Protein AF-A0A1C0AY93-F1 (afdb_monomer_lite)

Organism: NCBI:txid1935204

Foldseek 3Di:
DVVVLVVLLVLLVCCVPPCPVNVVVSCVVPVPPPCVVLSVVCVVDDPVCCVVVSVVSVVVVVVVD

Structure (mmCIF, N/CA/C/O ba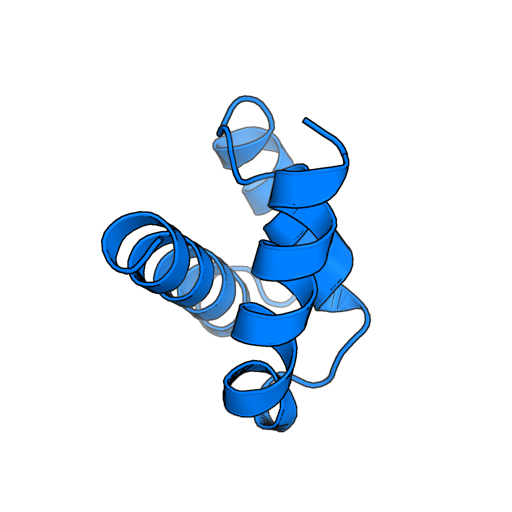ckbone):
data_AF-A0A1C0AY93-F1
#
_entry.id   AF-A0A1C0AY93-F1
#
loop_
_atom_site.group_PDB
_atom_site.id
_atom_site.type_symbol
_atom_site.label_atom_id
_atom_site.label_alt_id
_atom_site.label_comp_id
_atom_site.label_asym_id
_atom_site.label_entity_id
_atom_site.label_seq_id
_atom_site.pdbx_PDB_ins_code
_atom_site.Cartn_x
_atom_site.Cartn_y
_atom_site.Cartn_z
_atom_site.occupancy
_atom_site.B_iso_or_equiv
_atom_site.auth_seq_id
_atom_site.auth_comp_id
_atom_site.auth_asym_id
_atom_site.auth_atom_id
_atom_site.pdbx_PDB_model_num
ATOM 1 N N . MET A 1 1 ? 9.965 10.398 -7.060 1.00 71.56 1 MET A N 1
ATOM 2 C CA . MET A 1 1 ? 9.658 9.013 -7.485 1.00 71.56 1 MET A CA 1
ATOM 3 C C . MET A 1 1 ? 10.136 7.944 -6.494 1.00 71.56 1 MET A C 1
ATOM 5 O O . MET A 1 1 ? 9.298 7.204 -5.999 1.00 71.56 1 MET A O 1
ATOM 9 N N . LYS A 1 2 ? 11.437 7.848 -6.160 1.00 82.81 2 LYS A N 1
ATOM 10 C CA . LYS A 1 2 ? 11.967 6.761 -5.302 1.00 82.81 2 LYS A CA 1
ATOM 11 C C . LYS A 1 2 ? 11.371 6.749 -3.880 1.00 82.81 2 LYS A C 1
ATOM 13 O O . LYS A 1 2 ? 10.997 5.683 -3.398 1.00 82.81 2 LYS A O 1
ATOM 18 N N . ASP A 1 3 ? 11.197 7.921 -3.266 1.00 91.94 3 ASP A N 1
ATOM 19 C CA . ASP A 1 3 ? 10.623 8.039 -1.913 1.00 91.94 3 ASP A CA 1
ATOM 20 C C . ASP A 1 3 ? 9.123 7.733 -1.875 1.00 91.94 3 ASP A C 1
ATOM 22 O O . ASP A 1 3 ? 8.665 6.978 -1.022 1.00 91.94 3 ASP A O 1
ATOM 26 N N . ARG A 1 4 ? 8.366 8.219 -2.868 1.00 94.50 4 ARG A N 1
ATOM 27 C CA . ARG A 1 4 ? 6.937 7.897 -3.025 1.00 94.50 4 ARG A CA 1
ATOM 28 C C . ARG A 1 4 ? 6.699 6.414 -3.277 1.00 94.50 4 ARG A C 1
ATOM 30 O O . ARG A 1 4 ? 5.784 5.837 -2.704 1.00 94.50 4 ARG A O 1
ATOM 37 N N . LEU A 1 5 ? 7.545 5.777 -4.086 1.00 96.00 5 LEU A N 1
ATOM 38 C CA . LEU A 1 5 ? 7.465 4.338 -4.322 1.00 96.00 5 LEU A CA 1
ATOM 39 C C . LEU A 1 5 ? 7.713 3.546 -3.033 1.00 96.00 5 LEU A C 1
ATOM 41 O O . LEU A 1 5 ? 6.977 2.609 -2.732 1.00 96.00 5 LEU A O 1
ATOM 45 N N . LYS A 1 6 ? 8.718 3.948 -2.247 1.00 97.00 6 LYS A N 1
ATOM 46 C CA . LYS A 1 6 ? 9.001 3.338 -0.944 1.00 97.00 6 LYS A CA 1
ATOM 47 C C . LYS A 1 6 ? 7.821 3.493 0.019 1.00 97.00 6 LYS A C 1
ATOM 49 O O . LYS A 1 6 ? 7.455 2.521 0.677 1.00 97.00 6 LYS A O 1
ATOM 54 N N . GLU A 1 7 ? 7.206 4.673 0.073 1.00 97.19 7 GLU A N 1
ATOM 55 C CA . GLU A 1 7 ? 6.039 4.906 0.929 1.00 97.19 7 GLU A CA 1
ATOM 56 C C . GLU A 1 7 ? 4.813 4.112 0.452 1.00 97.19 7 GLU A C 1
ATOM 58 O O . GLU A 1 7 ? 4.138 3.484 1.264 1.00 97.19 7 GLU A O 1
ATOM 63 N N . ALA A 1 8 ? 4.569 4.030 -0.860 1.00 96.94 8 ALA A N 1
ATOM 64 C CA . ALA A 1 8 ? 3.501 3.204 -1.424 1.00 96.94 8 ALA A CA 1
ATOM 65 C C . ALA A 1 8 ? 3.659 1.719 -1.051 1.00 96.94 8 ALA A C 1
ATOM 67 O O . ALA A 1 8 ? 2.698 1.074 -0.625 1.00 96.94 8 ALA A O 1
ATOM 68 N N . PHE A 1 9 ? 4.882 1.182 -1.143 1.00 97.56 9 PHE A N 1
ATOM 69 C CA . PHE A 1 9 ? 5.178 -0.180 -0.699 1.00 97.56 9 PHE A CA 1
ATOM 70 C C . PHE A 1 9 ? 4.932 -0.368 0.794 1.00 97.56 9 PHE A C 1
ATOM 72 O O . PHE A 1 9 ? 4.310 -1.352 1.190 1.00 97.56 9 PHE A O 1
ATOM 79 N N . LYS A 1 10 ? 5.382 0.576 1.621 1.00 96.62 10 LYS A N 1
ATOM 80 C CA . LYS A 1 10 ? 5.185 0.533 3.071 1.00 96.62 10 LYS A CA 1
ATOM 81 C C . LYS A 1 10 ? 3.700 0.522 3.437 1.00 96.62 10 LYS A C 1
ATOM 83 O O . LYS A 1 10 ? 3.288 -0.314 4.235 1.00 96.62 10 LYS A O 1
ATOM 88 N N . LEU A 1 11 ? 2.890 1.374 2.812 1.00 96.06 11 LEU A N 1
ATOM 89 C CA . LEU A 1 11 ? 1.443 1.420 3.031 1.00 96.06 11 LEU A CA 1
ATOM 90 C C . LEU A 1 1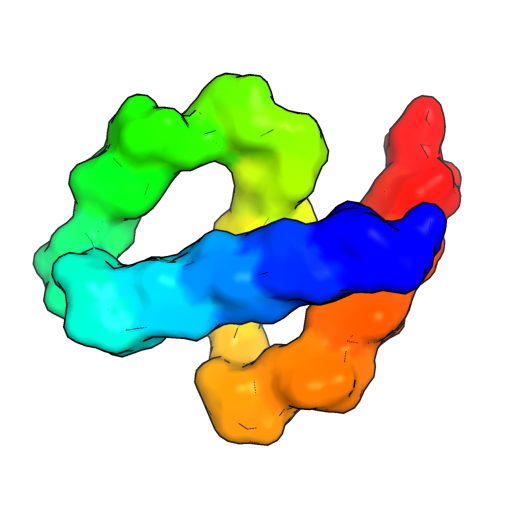1 ? 0.746 0.124 2.597 1.00 96.06 11 LEU A C 1
ATOM 92 O O . LEU A 1 11 ? -0.110 -0.389 3.322 1.00 96.06 11 LEU A O 1
ATOM 96 N N . ARG A 1 12 ? 1.129 -0.438 1.442 1.00 95.56 12 ARG A N 1
ATOM 97 C CA . ARG A 1 12 ? 0.580 -1.711 0.949 1.00 95.56 12 ARG A CA 1
ATOM 98 C C . ARG A 1 12 ? 0.995 -2.895 1.825 1.00 95.56 12 ARG A C 1
ATOM 100 O O . ARG A 1 12 ? 0.174 -3.772 2.086 1.00 95.56 12 ARG A O 1
ATOM 107 N N . PHE A 1 13 ? 2.231 -2.898 2.319 1.00 95.56 13 PHE A N 1
ATOM 108 C CA . PHE A 1 13 ? 2.725 -3.882 3.282 1.00 95.56 13 PHE A CA 1
ATOM 109 C C . PHE A 1 13 ? 1.989 -3.772 4.622 1.00 95.56 13 PHE A C 1
ATOM 111 O O . PHE A 1 13 ? 1.577 -4.786 5.182 1.00 95.56 13 PHE A O 1
ATOM 118 N N . GLU A 1 14 ? 1.771 -2.555 5.127 1.00 94.62 14 GLU A N 1
ATOM 119 C CA . GLU A 1 14 ? 1.002 -2.331 6.353 1.00 94.62 14 GLU A CA 1
ATOM 120 C C . GLU A 1 14 ? -0.428 -2.860 6.205 1.00 94.62 14 GLU A C 1
ATOM 122 O O . GLU A 1 14 ? -0.903 -3.571 7.089 1.00 94.62 14 GLU A O 1
ATOM 127 N N . TYR A 1 15 ? -1.091 -2.577 5.076 1.00 94.06 15 TYR A N 1
ATOM 128 C CA . TYR A 1 15 ? -2.417 -3.125 4.783 1.00 94.06 15 TYR A CA 1
ATOM 129 C C . TYR A 1 15 ? -2.419 -4.655 4.854 1.00 94.06 15 TYR A C 1
ATOM 131 O O . TYR A 1 15 ? -3.212 -5.228 5.600 1.00 94.06 15 TYR A O 1
ATOM 139 N N . TYR A 1 16 ? -1.508 -5.305 4.123 1.00 92.88 16 TYR A N 1
ATOM 140 C CA . TYR A 1 16 ? -1.462 -6.765 4.022 1.00 92.88 16 TYR A CA 1
ATOM 141 C C . TYR A 1 16 ? -1.276 -7.438 5.389 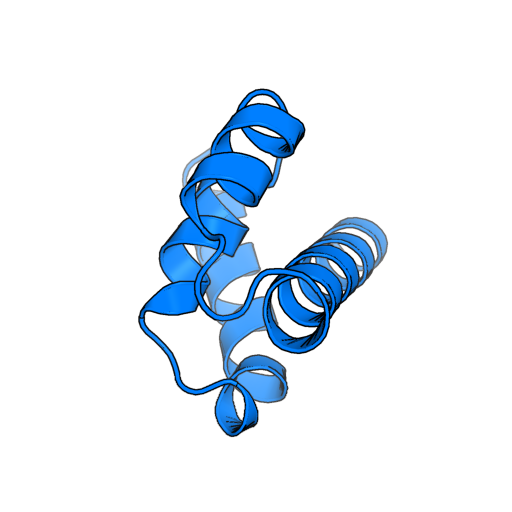1.00 92.88 16 TYR A C 1
ATOM 143 O O . TYR A 1 16 ? -1.946 -8.422 5.691 1.00 92.88 16 TYR A O 1
ATOM 151 N N . ASN A 1 17 ? -0.414 -6.877 6.241 1.00 91.94 17 ASN A N 1
ATOM 152 C CA . ASN A 1 17 ? -0.089 -7.483 7.531 1.00 91.94 17 ASN A CA 1
ATOM 153 C C . ASN A 1 17 ? -1.064 -7.111 8.654 1.00 91.94 17 ASN A C 1
ATOM 155 O O . ASN A 1 17 ? -1.379 -7.949 9.495 1.00 91.94 17 ASN A O 1
ATOM 159 N N . LEU A 1 18 ? -1.519 -5.855 8.716 1.00 91.31 18 LEU A N 1
ATOM 160 C CA . LEU A 1 18 ? -2.248 -5.335 9.882 1.00 91.31 18 LEU A CA 1
ATOM 161 C C . LEU A 1 18 ? -3.747 -5.153 9.638 1.00 91.31 18 LEU A C 1
ATOM 163 O O . LEU A 1 18 ? -4.523 -5.114 10.600 1.00 91.31 18 LEU A O 1
ATOM 167 N N . TYR A 1 19 ? -4.158 -5.037 8.375 1.00 86.19 19 TYR A N 1
ATOM 168 C CA . TYR A 1 19 ? -5.531 -4.697 8.003 1.00 86.19 19 TYR A CA 1
ATOM 169 C C . TYR A 1 19 ? -6.223 -5.759 7.157 1.00 86.19 19 TYR A C 1
ATOM 171 O O . TYR A 1 19 ? -7.307 -5.496 6.637 1.00 86.19 19 TYR A O 1
ATOM 179 N N . ASN A 1 20 ? -5.676 -6.974 7.091 1.00 68.75 20 ASN A N 1
ATOM 180 C CA . ASN A 1 20 ? -6.412 -8.112 6.558 1.00 68.75 20 ASN A CA 1
ATOM 181 C C . ASN A 1 20 ? -7.726 -8.276 7.360 1.00 68.75 20 ASN A C 1
ATOM 183 O O . ASN A 1 20 ? -7.700 -8.356 8.591 1.00 68.75 20 ASN A O 1
ATOM 187 N N . ASN A 1 21 ? -8.876 -8.218 6.679 1.00 78.69 21 ASN A N 1
ATOM 188 C CA . ASN A 1 21 ? -10.236 -8.127 7.254 1.00 78.69 21 ASN A CA 1
ATOM 189 C C . ASN A 1 21 ? -10.569 -6.848 8.063 1.00 78.69 21 ASN A C 1
ATOM 191 O O . ASN A 1 21 ? -11.575 -6.803 8.771 1.00 78.69 21 ASN A O 1
ATOM 195 N N . LYS A 1 22 ? -9.751 -5.790 7.986 1.00 87.88 22 LYS A N 1
ATOM 196 C CA . LYS A 1 22 ? -9.969 -4.489 8.661 1.00 87.88 22 LYS A CA 1
ATOM 197 C C . LYS A 1 22 ? -9.778 -3.307 7.709 1.00 87.88 22 LYS A C 1
ATOM 199 O O . LYS A 1 22 ? -9.349 -2.232 8.131 1.00 87.88 22 LYS A O 1
ATOM 204 N N . GLU A 1 23 ? -10.105 -3.499 6.438 1.00 89.31 23 GLU A N 1
ATOM 205 C CA . GLU A 1 23 ? -9.915 -2.505 5.380 1.00 89.31 23 GLU A CA 1
ATOM 206 C C . GLU A 1 23 ? -10.536 -1.137 5.717 1.00 89.31 23 GLU A C 1
ATOM 208 O O . GLU A 1 23 ? -9.896 -0.104 5.533 1.00 89.31 23 GLU A O 1
ATOM 213 N N . GLU A 1 24 ? -11.719 -1.112 6.336 1.00 92.88 24 GLU A N 1
ATOM 214 C CA . GLU A 1 24 ? -12.370 0.133 6.764 1.00 92.88 24 GLU A CA 1
ATOM 215 C C . GLU A 1 24 ? -11.492 0.972 7.717 1.00 92.88 24 GLU A C 1
ATOM 217 O O . GLU A 1 24 ? -11.471 2.203 7.642 1.00 92.88 24 GLU A O 1
ATOM 222 N N . LYS A 1 25 ? -10.720 0.325 8.604 1.00 94.06 25 LYS A N 1
ATOM 223 C CA . LYS A 1 25 ? -9.796 1.027 9.512 1.00 94.06 25 LYS A CA 1
ATOM 224 C C . LYS A 1 25 ? -8.617 1.626 8.753 1.00 94.06 25 LYS A C 1
ATOM 226 O O . LYS A 1 25 ? -8.186 2.727 9.094 1.00 94.06 25 LYS A O 1
ATOM 231 N N . TRP A 1 26 ? -8.122 0.928 7.732 1.00 95.25 26 TRP A N 1
ATOM 232 C CA . TRP A 1 26 ? -7.060 1.440 6.871 1.00 95.25 26 TRP A CA 1
ATOM 233 C C . TRP A 1 26 ? -7.538 2.683 6.111 1.00 95.25 26 TRP A C 1
ATOM 235 O O . TRP A 1 26 ? -6.875 3.719 6.162 1.00 95.25 26 TRP A O 1
ATOM 245 N N . HIS A 1 27 ? -8.744 2.631 5.531 1.00 95.06 27 HIS A N 1
ATOM 246 C CA . HIS A 1 27 ? -9.366 3.775 4.849 1.00 95.06 27 HIS A CA 1
ATOM 247 C C . HIS A 1 27 ? -9.535 4.977 5.777 1.00 95.06 27 HIS A C 1
ATOM 249 O O . HIS A 1 27 ? -9.128 6.085 5.437 1.00 95.06 27 HIS A O 1
ATOM 255 N N . LYS A 1 28 ? -10.058 4.777 6.993 1.00 95.94 28 LYS A N 1
ATOM 256 C CA . LYS A 1 28 ? -10.206 5.867 7.977 1.00 95.94 28 LYS A CA 1
ATOM 257 C C . LYS A 1 28 ? -8.874 6.530 8.329 1.00 95.94 28 LYS A C 1
ATOM 259 O O . LYS A 1 28 ? -8.841 7.750 8.476 1.00 95.94 28 LYS A O 1
ATOM 264 N N . LYS A 1 29 ? -7.802 5.741 8.455 1.00 96.00 29 LYS A N 1
ATOM 265 C CA . LYS A 1 29 ? -6.460 6.227 8.799 1.00 96.00 29 LYS A CA 1
ATOM 266 C C . LYS A 1 29 ? -5.808 6.994 7.647 1.00 96.00 29 LYS A C 1
ATOM 268 O O . LYS A 1 29 ? -5.209 8.036 7.888 1.00 96.00 29 LYS A O 1
ATOM 273 N N . TYR A 1 30 ? -5.931 6.493 6.417 1.00 96.56 30 TYR A N 1
ATOM 274 C CA . TYR A 1 30 ? -5.134 6.966 5.281 1.00 96.56 30 TYR A CA 1
ATOM 275 C C . TYR A 1 30 ? -5.900 7.744 4.211 1.00 96.56 30 TYR A C 1
ATOM 277 O O . TYR A 1 30 ? -5.256 8.232 3.292 1.00 96.56 30 TYR A O 1
ATOM 285 N N . LYS A 1 31 ? -7.219 7.954 4.330 1.00 96.12 31 LYS A N 1
ATOM 286 C CA . LYS A 1 31 ? -8.038 8.682 3.333 1.00 96.12 31 LYS A CA 1
ATOM 287 C C . LYS A 1 31 ? -7.496 10.045 2.873 1.00 96.12 31 LYS A C 1
ATOM 289 O O . LYS A 1 31 ? -7.819 10.474 1.776 1.00 96.12 31 LYS A O 1
ATOM 294 N N . ASN A 1 32 ? -6.696 10.723 3.699 1.00 96.25 32 ASN A N 1
ATOM 295 C CA . ASN A 1 32 ? -6.119 12.039 3.393 1.00 96.25 32 ASN A CA 1
ATOM 296 C C . ASN A 1 32 ? -4.647 11.966 2.935 1.00 96.25 32 ASN A C 1
ATOM 298 O O . ASN A 1 32 ? -4.003 12.998 2.770 1.00 96.25 32 ASN A O 1
ATOM 302 N N . HIS A 1 33 ? -4.078 10.767 2.799 1.00 96.25 33 HIS A N 1
ATOM 303 C CA . HIS A 1 33 ? -2.692 10.573 2.383 1.00 96.25 33 HIS A CA 1
ATOM 304 C C . HIS A 1 33 ? -2.548 10.798 0.868 1.00 96.25 33 HIS A C 1
ATOM 306 O O . HIS A 1 33 ? -3.379 10.323 0.099 1.00 96.25 33 HIS A O 1
ATOM 312 N N . GLU A 1 34 ? -1.469 11.443 0.409 1.00 94.81 34 GLU A N 1
ATOM 313 C CA . GLU A 1 34 ? -1.276 11.759 -1.024 1.00 94.81 34 GLU A CA 1
ATOM 314 C C . GLU A 1 34 ? -1.282 10.521 -1.940 1.00 94.81 34 GLU A C 1
ATOM 316 O O . GLU A 1 34 ? -1.751 10.572 -3.072 1.00 94.81 34 GLU A O 1
ATOM 321 N N . LEU A 1 35 ? -0.794 9.386 -1.436 1.00 95.75 35 LEU A N 1
ATOM 322 C CA . LEU A 1 35 ? -0.759 8.104 -2.153 1.00 95.75 35 LEU A CA 1
ATOM 323 C C . LEU A 1 35 ? -1.979 7.207 -1.887 1.00 95.75 35 LEU A C 1
ATOM 325 O O . LEU A 1 35 ? -1.964 6.039 -2.270 1.00 95.75 35 LEU A O 1
ATOM 329 N N . TYR A 1 36 ? -3.013 7.709 -1.207 1.00 96.00 36 TYR A N 1
ATOM 330 C CA . TYR A 1 36 ? -4.163 6.902 -0.795 1.00 96.00 36 TYR A CA 1
ATOM 331 C C . TYR A 1 36 ? -4.840 6.198 -1.973 1.00 96.00 36 TYR A C 1
ATOM 333 O O . TYR A 1 36 ? -4.945 4.973 -1.966 1.00 96.00 36 TYR A O 1
ATOM 341 N N . GLU A 1 37 ? -5.241 6.947 -3.004 1.00 95.56 37 GLU A N 1
ATOM 342 C CA . GLU A 1 37 ? -5.946 6.376 -4.160 1.00 95.56 37 GLU A CA 1
ATOM 343 C C . GLU A 1 37 ? -5.068 5.391 -4.939 1.00 95.56 37 GLU A C 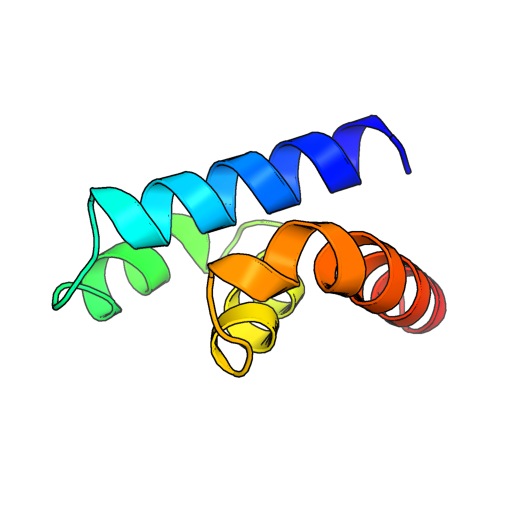1
ATOM 345 O O . GLU A 1 37 ? -5.547 4.343 -5.369 1.00 95.56 37 GLU A O 1
ATOM 350 N N . LEU A 1 38 ? -3.763 5.664 -5.044 1.00 96.56 38 LEU A N 1
ATOM 351 C CA . LEU A 1 38 ? -2.804 4.736 -5.641 1.00 96.56 38 LEU A CA 1
ATOM 352 C C . L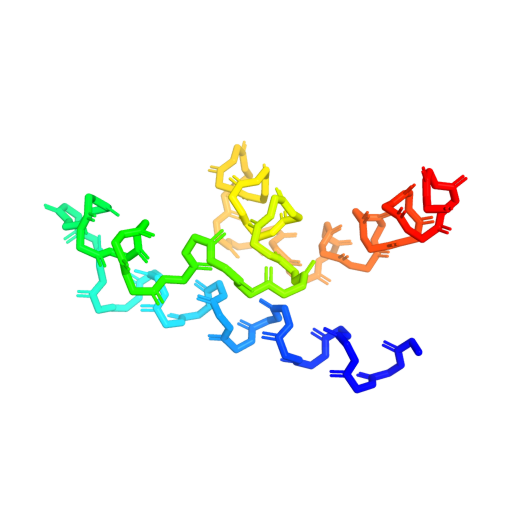EU A 1 38 ? -2.747 3.409 -4.871 1.00 96.56 38 LEU A C 1
ATOM 354 O O . LEU A 1 38 ? -2.883 2.335 -5.462 1.00 96.56 38 LEU A O 1
ATOM 358 N N . VAL A 1 39 ? -2.540 3.465 -3.553 1.00 96.00 39 VAL A N 1
ATOM 359 C CA . VAL A 1 39 ? -2.406 2.253 -2.734 1.00 96.00 39 VAL A CA 1
ATOM 360 C C . VAL A 1 39 ? -3.728 1.492 -2.683 1.00 96.00 39 VAL A C 1
ATOM 362 O O . VAL A 1 39 ? -3.720 0.273 -2.832 1.00 96.00 39 VAL A O 1
ATOM 365 N N . LYS A 1 40 ? -4.859 2.189 -2.571 1.00 95.62 40 LYS A N 1
ATOM 366 C CA . LYS A 1 40 ? -6.193 1.588 -2.657 1.00 95.62 40 LYS A CA 1
ATOM 367 C C . LYS A 1 40 ? -6.403 0.874 -3.992 1.00 95.62 40 LYS A C 1
ATOM 369 O O . LYS A 1 40 ? -6.845 -0.269 -4.004 1.00 95.62 40 LYS A O 1
ATOM 374 N N . TYR A 1 41 ? -6.027 1.490 -5.113 1.00 95.31 41 TYR A N 1
ATOM 375 C CA . TYR A 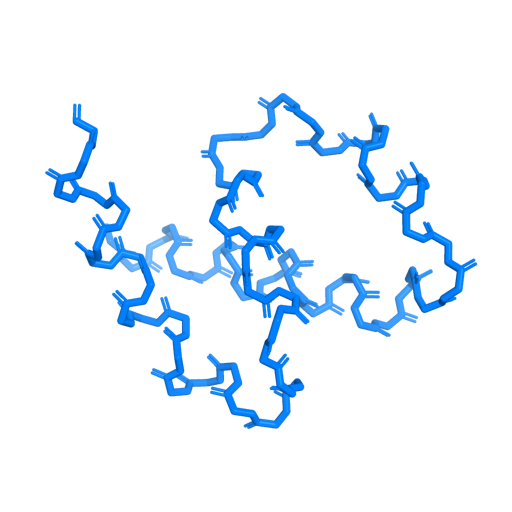1 41 ? -6.114 0.841 -6.423 1.00 95.31 41 TYR A CA 1
ATOM 376 C C . TYR A 1 41 ? -5.226 -0.408 -6.521 1.00 95.31 41 TYR A C 1
ATOM 378 O O . TYR A 1 41 ? -5.600 -1.391 -7.160 1.00 95.31 41 TYR A O 1
ATOM 386 N N . SER A 1 42 ? -4.077 -0.414 -5.836 1.00 95.50 42 SER A N 1
ATOM 387 C CA . SER A 1 42 ? -3.195 -1.584 -5.780 1.00 95.50 42 SER A CA 1
ATOM 388 C C . SER A 1 42 ? -3.821 -2.806 -5.087 1.00 95.50 42 SER A C 1
ATOM 390 O O . SER A 1 42 ? -3.292 -3.908 -5.215 1.00 95.50 42 SER A O 1
ATOM 392 N N . PHE A 1 43 ? -4.949 -2.655 -4.378 1.00 93.44 43 PHE A N 1
ATOM 393 C CA . PHE A 1 43 ? -5.648 -3.780 -3.744 1.00 93.44 43 PHE A CA 1
ATOM 394 C C . PHE A 1 43 ? -6.282 -4.736 -4.760 1.00 93.44 43 PHE A C 1
ATOM 396 O O . PHE A 1 43 ? -6.511 -5.892 -4.424 1.00 93.44 43 PHE A O 1
ATOM 403 N N . ASN A 1 44 ? -6.470 -4.291 -6.007 1.00 94.44 44 ASN A N 1
ATOM 404 C CA . ASN A 1 44 ? -6.926 -5.131 -7.118 1.00 94.44 44 ASN A CA 1
ATOM 405 C C . ASN A 1 44 ? -5.876 -6.151 -7.595 1.00 94.44 44 ASN A C 1
ATOM 407 O O . ASN A 1 44 ? -6.181 -6.980 -8.447 1.00 94.44 44 ASN A O 1
ATOM 411 N N . TYR A 1 45 ? -4.645 -6.073 -7.085 1.00 95.00 45 TYR A N 1
ATOM 412 C CA . TYR A 1 45 ? -3.557 -6.982 -7.430 1.00 95.00 45 TYR A CA 1
ATOM 413 C C . TYR A 1 45 ? -3.159 -7.821 -6.218 1.00 95.00 45 TYR A C 1
ATOM 415 O O . TYR A 1 45 ? -3.106 -7.323 -5.082 1.00 95.00 45 TYR A O 1
ATOM 423 N N . ASP A 1 46 ? -2.817 -9.084 -6.480 1.00 94.00 46 ASP A N 1
ATOM 424 C CA . ASP A 1 46 ? -2.269 -9.980 -5.470 1.00 94.00 46 ASP A CA 1
ATOM 425 C C . ASP A 1 46 ? -1.016 -9.366 -4.847 1.00 94.00 46 ASP A C 1
ATOM 427 O O . ASP A 1 46 ? -0.180 -8.758 -5.519 1.00 94.00 46 ASP A O 1
ATOM 431 N N . PHE A 1 47 ? -0.846 -9.568 -3.541 1.00 92.00 47 PHE A N 1
ATOM 432 C CA . PHE A 1 47 ? 0.290 -9.004 -2.816 1.00 92.00 47 PHE A CA 1
ATOM 433 C C . PHE A 1 47 ? 1.648 -9.443 -3.395 1.00 92.00 47 PHE A C 1
ATOM 435 O O . PHE A 1 47 ? 2.592 -8.656 -3.408 1.00 92.00 47 PHE A O 1
ATOM 442 N N . LYS A 1 48 ? 1.730 -10.666 -3.936 1.00 94.69 48 LYS A N 1
ATOM 443 C CA . LYS A 1 48 ? 2.935 -11.210 -4.588 1.00 94.69 48 LYS A CA 1
ATOM 444 C C . LYS A 1 48 ? 3.364 -10.409 -5.831 1.00 94.69 48 LYS A C 1
ATOM 446 O O . LYS A 1 48 ? 4.555 -10.324 -6.107 1.00 94.69 48 LYS A O 1
ATOM 451 N N . ASP A 1 49 ? 2.416 -9.762 -6.512 1.00 96.44 49 ASP A N 1
ATOM 452 C CA . ASP A 1 49 ? 2.648 -9.022 -7.760 1.00 96.44 49 ASP A CA 1
ATOM 453 C C . ASP A 1 49 ? 2.918 -7.529 -7.508 1.00 96.44 49 ASP A C 1
ATOM 455 O O . ASP A 1 49 ? 3.312 -6.784 -8.406 1.00 96.44 49 ASP A O 1
ATOM 459 N N . ILE A 1 50 ? 2.756 -7.064 -6.263 1.00 95.75 50 ILE A N 1
ATOM 460 C CA . ILE A 1 50 ? 2.913 -5.653 -5.893 1.00 95.75 50 ILE A CA 1
ATOM 461 C C . ILE A 1 50 ? 4.316 -5.128 -6.198 1.00 95.75 50 ILE A C 1
ATOM 463 O O . ILE A 1 50 ? 4.441 -3.974 -6.608 1.00 95.75 50 ILE A O 1
ATOM 467 N N . GLY A 1 51 ? 5.354 -5.958 -6.053 1.00 95.19 51 GLY A N 1
ATOM 468 C CA . GLY A 1 51 ? 6.733 -5.589 -6.391 1.00 95.19 51 GLY A CA 1
ATOM 469 C C . GLY A 1 51 ? 6.884 -5.100 -7.835 1.00 95.19 51 GLY A C 1
ATOM 470 O O . GLY A 1 51 ? 7.576 -4.114 -8.086 1.00 95.19 51 GLY A O 1
ATOM 471 N N . GLU A 1 52 ? 6.182 -5.745 -8.767 1.00 97.00 52 GLU A N 1
ATOM 472 C CA . GLU A 1 52 ? 6.194 -5.389 -10.186 1.00 97.00 52 GLU A CA 1
ATOM 473 C C . GLU A 1 52 ? 5.158 -4.308 -10.525 1.00 97.00 52 GLU A C 1
ATOM 475 O O . GLU A 1 52 ? 5.418 -3.414 -11.336 1.00 97.00 52 GLU A O 1
ATOM 480 N N . MET A 1 53 ? 3.978 -4.369 -9.904 1.00 97.12 53 MET A N 1
ATOM 481 C CA . MET A 1 53 ? 2.855 -3.503 -10.260 1.00 97.12 53 MET A CA 1
ATOM 482 C C . MET A 1 53 ? 2.964 -2.100 -9.665 1.00 97.12 53 MET A C 1
ATOM 484 O O . MET A 1 53 ? 2.668 -1.128 -10.359 1.00 97.12 53 MET A O 1
ATOM 488 N N . MET A 1 54 ? 3.433 -1.945 -8.425 1.00 96.62 54 MET A N 1
ATOM 489 C CA . MET A 1 54 ? 3.464 -0.641 -7.747 1.00 96.62 54 MET A CA 1
ATOM 490 C C . MET A 1 54 ? 4.264 0.436 -8.509 1.00 96.62 54 MET A C 1
ATOM 492 O O . MET A 1 54 ? 3.764 1.556 -8.632 1.00 96.62 54 MET A O 1
ATOM 496 N N . PRO A 1 55 ? 5.447 0.146 -9.096 1.00 97.19 55 PRO A N 1
ATOM 497 C CA . PRO A 1 55 ? 6.156 1.120 -9.928 1.00 97.19 55 PRO A CA 1
ATOM 498 C C . PRO A 1 55 ? 5.360 1.555 -11.168 1.00 97.19 55 PRO A C 1
ATOM 500 O O . PRO A 1 55 ? 5.388 2.734 -11.529 1.00 97.19 55 PRO A O 1
ATOM 503 N N . LYS A 1 56 ? 4.640 0.624 -11.814 1.00 96.50 56 LYS A N 1
ATOM 504 C CA . LYS A 1 56 ? 3.803 0.911 -12.993 1.00 96.50 56 LYS A CA 1
ATOM 505 C C . LYS A 1 56 ? 2.628 1.807 -12.604 1.00 96.50 56 LYS A C 1
ATOM 507 O O . LYS A 1 56 ? 2.428 2.850 -13.222 1.00 96.50 56 LYS A O 1
ATOM 512 N N . LEU A 1 57 ? 1.935 1.449 -11.522 1.00 95.81 57 LEU A N 1
ATOM 513 C CA . LEU A 1 57 ? 0.820 2.219 -10.971 1.00 95.81 57 LEU A CA 1
ATOM 514 C C . LEU A 1 57 ? 1.249 3.634 -10.571 1.00 95.81 57 LEU A C 1
ATOM 516 O O . LEU A 1 57 ? 0.555 4.594 -10.890 1.00 95.81 57 LEU A O 1
ATOM 520 N N . LEU A 1 58 ? 2.415 3.785 -9.933 1.00 96.12 58 LEU A N 1
ATOM 521 C CA . LEU A 1 58 ? 2.927 5.099 -9.535 1.00 96.12 58 LEU A CA 1
ATOM 522 C C . LEU A 1 58 ? 3.228 5.983 -10.738 1.00 96.12 58 LEU A C 1
ATOM 524 O O . LEU A 1 58 ? 2.867 7.156 -10.739 1.00 96.12 58 LEU A O 1
ATOM 528 N N . LYS A 1 59 ? 3.825 5.412 -11.785 1.00 95.50 59 LYS A N 1
ATOM 529 C CA . LYS A 1 59 ? 4.100 6.141 -13.023 1.00 95.50 59 LYS A CA 1
ATOM 530 C C . LYS A 1 59 ? 2.817 6.598 -13.722 1.00 95.50 59 LYS A C 1
ATOM 532 O O . LYS A 1 59 ? 2.802 7.668 -14.318 1.00 95.50 59 LYS A O 1
ATOM 537 N N . GLU A 1 60 ? 1.755 5.796 -13.687 1.00 93.81 60 GLU A N 1
ATOM 538 C CA . GLU A 1 60 ? 0.450 6.192 -14.228 1.00 93.81 60 GLU A CA 1
ATOM 539 C C . GLU A 1 60 ? -0.235 7.255 -13.373 1.00 93.81 60 GLU A C 1
ATOM 541 O O . GLU A 1 60 ? -0.814 8.191 -13.916 1.00 93.81 60 GLU A O 1
ATOM 546 N N . PHE A 1 61 ? -0.140 7.138 -12.051 1.00 92.62 61 PHE A N 1
ATOM 547 C CA . PHE A 1 61 ? -0.704 8.098 -11.110 1.00 92.62 61 PHE A CA 1
ATOM 548 C C . PHE A 1 61 ? -0.036 9.473 -11.226 1.00 92.62 61 PHE A C 1
ATOM 550 O O . PHE A 1 61 ? -0.729 10.478 -11.331 1.00 92.62 61 PHE A O 1
ATOM 557 N N . GLU A 1 62 ? 1.297 9.523 -11.321 1.00 89.50 62 GLU A N 1
ATOM 558 C CA . GLU A 1 62 ? 2.052 10.771 -11.516 1.00 89.50 62 GLU A CA 1
ATOM 559 C C . GLU A 1 62 ? 1.737 11.467 -12.849 1.00 89.50 62 GLU A C 1
ATOM 561 O O . GLU A 1 62 ? 1.876 12.679 -12.937 1.00 89.50 62 GLU A O 1
ATOM 566 N N . LYS A 1 63 ? 1.289 10.735 -13.878 1.00 91.00 63 LYS A N 1
ATOM 567 C CA . LYS A 1 63 ? 0.857 11.325 -15.160 1.00 91.00 63 LYS A CA 1
ATOM 568 C C . LYS A 1 63 ? -0.541 11.944 -15.119 1.00 91.00 63 LYS A C 1
ATOM 570 O O . LYS A 1 63 ? -0.912 12.633 -16.064 1.00 91.00 63 LYS A O 1
ATOM 575 N N . ARG A 1 64 ? -1.345 11.594 -14.113 1.00 83.19 64 ARG A N 1
ATOM 576 C CA . ARG A 1 64 ? -2.735 12.050 -13.950 1.00 83.19 64 ARG A CA 1
ATOM 577 C C . ARG A 1 64 ? -2.869 13.193 -12.939 1.00 83.19 64 ARG A C 1
ATOM 579 O O . ARG A 1 64 ? -3.959 13.748 -12.836 1.00 83.19 64 ARG A O 1
ATOM 586 N N . LEU A 1 65 ? -1.801 13.479 -12.190 1.00 69.12 65 LEU A N 1
ATOM 587 C CA . LEU A 1 65 ? -1.636 14.668 -11.349 1.00 69.12 65 LEU A CA 1
ATOM 588 C C . LEU A 1 65 ? -1.304 15.885 -12.215 1.00 69.12 65 LEU A C 1
ATOM 590 O O . LEU A 1 65 ? -1.785 16.979 -11.855 1.00 69.12 65 LEU A O 1
#

Radius of gyration: 11.1 Å; chains: 1; bounding box: 24×26×25 Å

Secondary structure (DSSP, 8-state):
-HHHHHHHHHHHHHHHHH-TT-HHHHHHHHTTSTTHHHHHHGGGS-GGGHHHHHHHHHHHHHTT-

Sequence (65 aa):
MKDRLKEAFKLRFEYYNLYNNKEEKWHKKYKNHELYELVKYSFNYDFKDIGEMMPKLLKEFEKRL

pLDDT: mean 92.96, std 6.23, range [68.75, 97.56]